Protein AF-A0A5J4E568-F1 (afdb_monomer)

pLDDT: mean 90.16, std 13.6, range [37.47, 97.44]

Nearest PDB structures (foldseek):
  7syc-assembly1_A  TM=9.018E-01  e=1.129E-05  Klebsiella pneumoniae subsp. pneumoniae
  7ww5-assembly1_A  TM=9.381E-01  e=2.488E-05  Escherichia coli
  3a6s-assembly3_A  TM=8.544E-01  e=8.127E-06  Escherichia coli K-12
  3a6s-assembly3_B  TM=8.595E-01  e=1.129E-05  Escherichia coli K-12
  3a6v-assembly3_B  TM=8.725E-01  e=3.237E-05  Escherichia coli K-12

Secondary structure (DSSP, 8-state):
-HHHHHHHHSEEEEEEEEEEEEEEE-SS-EEEEEEEEEEEEEE----SSS-------GGGGGGS---TTTHHHHHHHHHHHHHHH----

Sequence (89 aa):
MDRELREEIDILPAKARPFKQ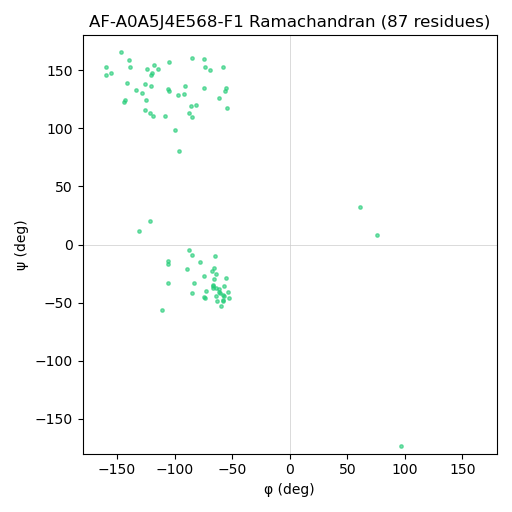VSHQYPDRNILLDVWEVISFKGKVTAREGQEVRWIAIDDLGKYQFPEADIPVMQAIANTATIKTEHPA

Foldseek 3Di:
DQVCCCQAFNKGQPDKDFDDWFWDDDPVDIDIDGDMGRPDIDGGGDGNPPDDDDDDDLVCPVVDDDPPRCVVVSVSSNVVVVVVVDDDD

Radius of gyration: 14.91 Å; Cα contacts (8 Å, |Δi|>4): 100; chains: 1; bounding box: 29×29×51 Å

Structure (mmCIF, N/CA/C/O backbone):
data_AF-A0A5J4E568-F1
#
_entry.id   AF-A0A5J4E568-F1
#
loop_
_ato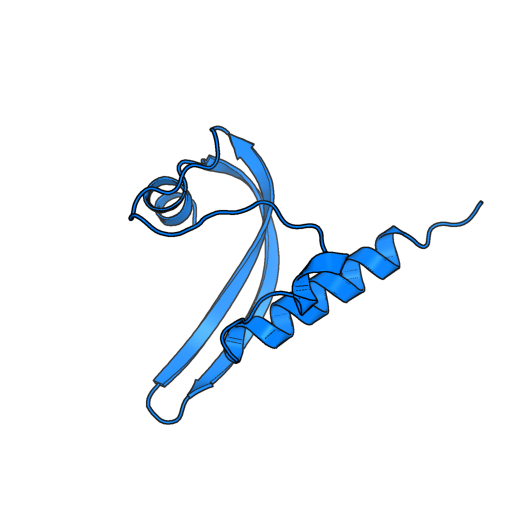m_site.group_PDB
_atom_site.id
_atom_site.type_symbol
_atom_site.label_atom_id
_atom_site.label_alt_id
_atom_site.label_comp_id
_atom_site.label_asym_id
_atom_site.label_entity_id
_atom_site.label_seq_id
_atom_site.pdbx_PDB_ins_code
_atom_site.Cartn_x
_atom_site.Cartn_y
_atom_site.Cartn_z
_atom_site.occupancy
_atom_si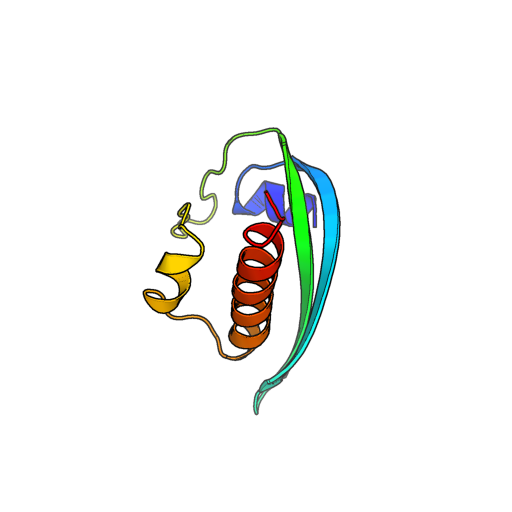te.B_iso_or_equiv
_atom_site.auth_seq_id
_atom_site.auth_comp_id
_atom_site.auth_asym_id
_atom_site.auth_atom_id
_atom_site.pdbx_PDB_model_num
ATOM 1 N N . MET A 1 1 ? 11.223 0.180 3.914 1.00 86.19 1 MET A N 1
ATOM 2 C CA . MET A 1 1 ? 10.655 -0.229 2.615 1.00 86.19 1 MET A CA 1
ATOM 3 C C . MET A 1 1 ? 11.377 -1.454 2.068 1.00 86.19 1 MET A C 1
ATOM 5 O O . MET A 1 1 ? 10.776 -2.513 2.084 1.00 86.19 1 MET A O 1
ATOM 9 N N . ASP A 1 2 ? 12.647 -1.356 1.660 1.00 91.50 2 ASP A N 1
ATOM 10 C CA . ASP A 1 2 ? 13.369 -2.477 1.025 1.00 91.50 2 ASP A CA 1
ATOM 11 C C . ASP A 1 2 ? 13.416 -3.753 1.873 1.00 91.50 2 ASP A C 1
ATOM 13 O O . ASP A 1 2 ? 13.163 -4.836 1.354 1.00 91.50 2 ASP A O 1
ATOM 17 N N . ARG A 1 3 ? 13.698 -3.622 3.178 1.00 95.06 3 ARG A N 1
ATOM 18 C CA . ARG A 1 3 ? 13.700 -4.753 4.117 1.00 95.06 3 ARG A CA 1
ATOM 19 C C . ARG A 1 3 ? 12.331 -5.440 4.178 1.00 95.06 3 ARG A C 1
ATOM 21 O O . ARG A 1 3 ? 12.265 -6.632 3.925 1.00 95.06 3 ARG A O 1
ATOM 28 N N . GLU A 1 4 ? 11.266 -4.678 4.425 1.00 93.69 4 GLU A N 1
ATOM 29 C CA . GLU A 1 4 ? 9.892 -5.198 4.531 1.00 93.69 4 GLU A CA 1
ATOM 30 C C . GLU A 1 4 ? 9.473 -5.939 3.249 1.00 93.69 4 GLU A C 1
ATOM 32 O O . GLU A 1 4 ? 9.049 -7.086 3.291 1.00 93.69 4 GLU A O 1
ATOM 37 N N . LEU A 1 5 ? 9.702 -5.345 2.070 1.00 93.69 5 LEU A N 1
ATOM 38 C CA . LEU A 1 5 ? 9.353 -5.977 0.790 1.00 93.69 5 LEU A CA 1
ATOM 39 C C . LEU A 1 5 ? 10.170 -7.246 0.505 1.00 93.69 5 LEU A C 1
ATOM 41 O O . LEU A 1 5 ? 9.685 -8.169 -0.160 1.00 93.69 5 LEU A O 1
ATOM 45 N N . ARG A 1 6 ? 11.406 -7.310 1.008 1.00 93.88 6 ARG A N 1
ATOM 46 C CA . ARG A 1 6 ? 12.254 -8.499 0.910 1.00 93.88 6 ARG A CA 1
ATOM 47 C C . ARG A 1 6 ? 11.783 -9.609 1.844 1.00 93.88 6 ARG A C 1
ATOM 49 O O . ARG A 1 6 ? 11.858 -10.774 1.443 1.00 93.88 6 ARG A O 1
ATOM 56 N N . GLU A 1 7 ? 11.374 -9.250 3.055 1.00 93.88 7 GLU A N 1
ATOM 57 C CA . GLU A 1 7 ? 10.929 -10.165 4.107 1.00 93.88 7 GLU A CA 1
ATOM 58 C C . GLU A 1 7 ? 9.539 -10.722 3.808 1.00 93.88 7 GLU A C 1
ATOM 60 O O . GLU A 1 7 ? 9.382 -11.937 3.856 1.00 93.88 7 GLU A O 1
ATOM 65 N N . GLU A 1 8 ? 8.588 -9.883 3.389 1.00 94.62 8 GLU A N 1
ATOM 66 C CA . GLU A 1 8 ? 7.189 -10.276 3.189 1.00 94.62 8 GLU A CA 1
ATOM 67 C C . GLU A 1 8 ? 6.914 -10.891 1.810 1.00 94.62 8 GLU A C 1
ATOM 69 O O . GLU A 1 8 ? 6.159 -11.863 1.717 1.00 94.62 8 GLU A O 1
ATOM 74 N N . ILE A 1 9 ? 7.492 -10.335 0.731 1.00 96.06 9 ILE A N 1
ATOM 75 C CA . ILE A 1 9 ? 7.121 -10.705 -0.651 1.00 96.06 9 ILE A CA 1
ATOM 76 C C . ILE A 1 9 ? 8.292 -11.036 -1.599 1.00 96.06 9 ILE A C 1
ATOM 78 O O . ILE A 1 9 ? 8.079 -11.185 -2.804 1.00 96.06 9 ILE A O 1
ATOM 82 N N . ASP A 1 10 ? 9.515 -11.198 -1.082 1.00 95.69 10 ASP A N 1
ATOM 83 C CA . ASP A 1 10 ? 10.707 -11.650 -1.833 1.00 95.69 10 ASP A CA 1
ATOM 84 C C . ASP A 1 10 ? 11.134 -10.736 -3.004 1.00 95.69 10 ASP A C 1
ATOM 86 O O . ASP A 1 10 ? 11.687 -11.206 -4.005 1.00 95.69 10 ASP A O 1
ATOM 90 N N . ILE A 1 11 ? 10.923 -9.415 -2.889 1.00 96.06 11 ILE A N 1
ATOM 91 C CA . ILE A 1 11 ? 11.381 -8.446 -3.904 1.00 96.06 11 ILE A CA 1
ATOM 92 C C . ILE A 1 11 ? 12.391 -7.437 -3.361 1.00 96.06 11 ILE A C 1
ATOM 94 O O . ILE A 1 11 ? 12.406 -7.104 -2.180 1.00 96.06 11 ILE A O 1
ATOM 98 N N . LEU A 1 12 ? 13.219 -6.910 -4.266 1.00 96.56 12 LEU A N 1
ATOM 99 C CA . LEU A 1 12 ? 14.096 -5.769 -4.013 1.00 96.56 12 LEU A CA 1
ATOM 100 C C . LEU A 1 12 ? 13.721 -4.617 -4.959 1.00 96.56 12 LEU A C 1
ATOM 102 O O . LEU A 1 12 ? 13.960 -4.742 -6.167 1.00 96.56 12 LEU A O 1
ATOM 106 N N . PRO A 1 13 ? 13.150 -3.505 -4.462 1.00 95.88 13 PRO A N 1
ATOM 107 C CA . PRO A 1 13 ? 12.847 -2.340 -5.287 1.00 95.88 13 PRO A CA 1
ATOM 108 C C . PRO A 1 13 ? 14.097 -1.811 -5.998 1.00 95.88 13 PRO A C 1
ATOM 110 O O . PRO A 1 13 ? 15.145 -1.627 -5.392 1.00 95.88 13 PRO A O 1
ATOM 113 N N . ALA A 1 14 ? 13.988 -1.558 -7.301 1.00 96.56 14 ALA A N 1
ATOM 114 C CA . ALA A 1 14 ? 15.042 -0.930 -8.102 1.00 96.56 14 ALA A CA 1
ATOM 115 C C . ALA A 1 14 ? 14.704 0.529 -8.435 1.00 96.56 14 ALA A C 1
ATOM 117 O O . ALA A 1 14 ? 15.590 1.377 -8.518 1.00 96.56 14 ALA A O 1
ATOM 118 N N . LYS A 1 15 ? 13.413 0.827 -8.618 1.00 97.00 15 LYS A N 1
ATOM 119 C CA . LYS A 1 15 ? 12.895 2.183 -8.810 1.00 97.00 15 LYS A CA 1
ATOM 120 C C . LYS A 1 15 ? 11.543 2.288 -8.125 1.00 97.00 15 LYS A C 1
ATOM 122 O O . LYS A 1 15 ? 10.631 1.537 -8.464 1.00 97.00 15 LYS A O 1
ATOM 127 N N . ALA A 1 16 ? 11.417 3.233 -7.206 1.00 96.75 16 ALA A N 1
ATOM 128 C CA . ALA A 1 16 ? 10.169 3.564 -6.539 1.00 96.75 16 ALA A CA 1
ATOM 129 C C . ALA A 1 16 ? 10.048 5.082 -6.388 1.00 96.75 16 ALA A C 1
ATOM 131 O O . ALA A 1 16 ? 11.052 5.797 -6.457 1.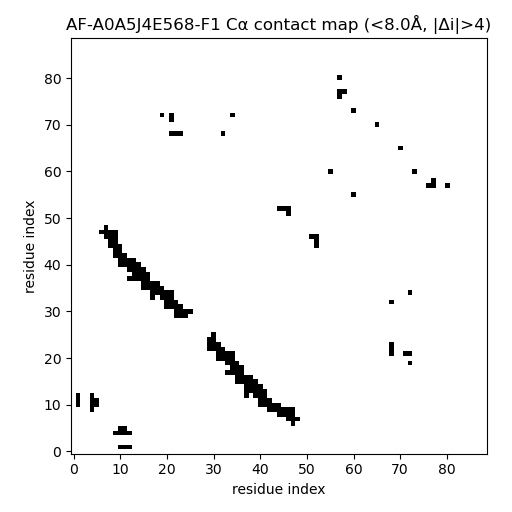00 96.75 16 ALA A O 1
ATOM 132 N N . ARG A 1 17 ? 8.827 5.576 -6.203 1.00 96.25 17 ARG A N 1
ATOM 133 C CA . ARG A 1 17 ? 8.576 6.985 -5.881 1.00 96.25 17 ARG A CA 1
ATOM 134 C C . ARG A 1 17 ? 7.479 7.112 -4.826 1.00 96.25 17 ARG A C 1
ATOM 136 O O . ARG A 1 17 ? 6.605 6.240 -4.786 1.00 96.25 17 ARG A O 1
ATOM 143 N N . PRO A 1 18 ? 7.485 8.186 -4.018 1.00 96.69 18 PRO A N 1
ATOM 144 C CA . PRO A 1 18 ? 6.360 8.490 -3.147 1.00 96.69 18 PRO A CA 1
ATOM 145 C C . PRO A 1 18 ? 5.081 8.590 -3.978 1.00 96.69 18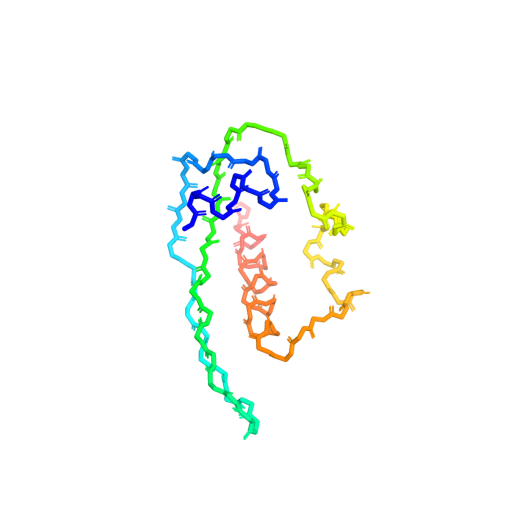 PRO A C 1
ATOM 147 O O . PRO A 1 18 ? 5.084 9.205 -5.049 1.00 96.69 18 PRO A O 1
ATOM 150 N N . PHE A 1 19 ? 4.007 7.975 -3.496 1.00 96.25 19 PHE A N 1
ATOM 151 C CA . PHE A 1 19 ? 2.703 8.024 -4.148 1.00 96.25 19 PHE A CA 1
ATOM 152 C C . PHE A 1 19 ? 1.715 8.845 -3.327 1.00 96.25 19 PHE A C 1
ATOM 154 O O . PHE A 1 19 ? 1.149 9.818 -3.827 1.00 96.25 19 PHE A O 1
ATOM 161 N N . LYS A 1 20 ? 1.513 8.476 -2.058 1.00 95.12 20 LYS A N 1
ATOM 162 C CA . LYS A 1 20 ? 0.530 9.130 -1.191 1.00 95.12 20 LYS A CA 1
ATOM 163 C C . LYS A 1 20 ? 0.852 8.874 0.275 1.00 95.12 20 LYS A C 1
ATOM 165 O O . LYS A 1 20 ? 1.264 7.779 0.630 1.00 95.12 20 LYS A O 1
ATOM 170 N N . GLN A 1 21 ? 0.572 9.854 1.125 1.00 97.12 21 GLN A N 1
ATOM 171 C CA . GLN A 1 21 ? 0.463 9.634 2.562 1.00 97.12 21 GLN A CA 1
ATOM 172 C C . GLN A 1 21 ? -1.003 9.683 2.979 1.00 97.12 21 GLN A C 1
ATOM 174 O O . GLN A 1 21 ? -1.745 10.571 2.548 1.00 97.12 21 GLN A O 1
ATOM 179 N N . VAL A 1 22 ? -1.425 8.714 3.787 1.00 96.69 22 VAL A N 1
ATOM 180 C CA . VAL A 1 22 ? -2.790 8.638 4.319 1.00 96.69 22 VAL A CA 1
ATOM 181 C C . VAL A 1 22 ? -2.708 8.543 5.829 1.00 96.69 22 VAL A C 1
ATOM 183 O O . VAL A 1 22 ? -2.190 7.571 6.368 1.00 96.69 22 VAL A O 1
ATOM 186 N N . SER A 1 23 ? -3.221 9.559 6.515 1.00 97.25 23 SER A N 1
ATOM 187 C CA . SER A 1 23 ? -3.448 9.478 7.953 1.00 97.25 23 SER A CA 1
ATOM 188 C C . SER A 1 23 ? -4.869 8.990 8.196 1.00 97.25 23 SER A C 1
ATOM 190 O O . SER A 1 23 ? -5.814 9.525 7.613 1.00 97.25 23 SER A O 1
ATOM 192 N N . HIS A 1 24 ? -5.010 7.974 9.039 1.00 97.44 24 HIS A N 1
ATOM 193 C CA . HIS A 1 24 ? -6.300 7.430 9.433 1.00 97.44 24 HIS A CA 1
ATOM 194 C C . HIS A 1 24 ? -6.333 7.245 10.951 1.00 97.44 24 HIS A C 1
ATOM 196 O O . HIS A 1 24 ? -5.383 6.731 11.547 1.00 97.44 24 HIS A O 1
ATOM 202 N N . GLN A 1 25 ? -7.422 7.690 11.573 1.00 97.38 25 GLN A N 1
ATOM 203 C CA . GLN A 1 25 ? -7.633 7.599 13.014 1.00 97.38 25 GLN A CA 1
ATOM 204 C C . GLN A 1 25 ? -8.702 6.547 13.284 1.00 97.38 25 GLN A C 1
ATOM 206 O O . GLN A 1 25 ? -9.872 6.758 12.973 1.00 97.38 25 GLN A O 1
ATOM 211 N N . TYR A 1 26 ? -8.289 5.424 13.860 1.00 95.31 26 TYR A N 1
ATOM 212 C CA . TYR A 1 26 ? -9.201 4.464 14.464 1.00 95.31 26 TYR A CA 1
ATOM 213 C C . TYR A 1 26 ? -9.503 4.886 15.910 1.00 95.31 26 TYR A C 1
ATOM 215 O O . TYR A 1 26 ? -8.720 5.631 16.506 1.00 95.31 26 TYR A O 1
ATOM 223 N N . PRO A 1 27 ? -10.596 4.393 16.521 1.00 96.69 27 PRO A N 1
ATOM 224 C CA . PRO A 1 27 ? -10.931 4.723 17.908 1.00 96.69 27 PRO A CA 1
ATOM 225 C C . PRO A 1 27 ? -9.819 4.414 18.924 1.00 96.69 27 PRO A C 1
ATOM 227 O O . PRO A 1 27 ? -9.731 5.073 19.957 1.00 96.69 27 PRO A O 1
ATOM 230 N N . ASP A 1 28 ? -8.983 3.414 18.645 1.00 96.69 28 ASP A N 1
ATOM 231 C CA . ASP A 1 28 ? -7.934 2.898 19.528 1.00 96.69 28 ASP A CA 1
ATOM 232 C C . ASP A 1 28 ? -6.509 3.295 19.108 1.00 96.69 28 ASP A C 1
ATOM 234 O O . ASP A 1 28 ? -5.580 3.187 19.912 1.00 96.69 28 ASP A O 1
ATOM 238 N N . ARG A 1 29 ? -6.304 3.738 17.860 1.00 95.25 29 ARG A N 1
ATOM 239 C CA . ARG A 1 29 ? -4.971 4.050 17.325 1.00 95.25 29 ARG A CA 1
ATOM 240 C C . ARG A 1 29 ? -5.012 4.979 16.122 1.00 95.25 29 ARG A C 1
ATOM 242 O O . ARG A 1 29 ? -5.915 4.931 15.296 1.00 95.25 29 ARG A O 1
ATOM 249 N N . ASN A 1 30 ? -3.928 5.722 15.948 1.00 96.31 30 ASN A N 1
ATOM 250 C CA . ASN A 1 30 ? -3.690 6.519 14.752 1.00 96.31 30 ASN A CA 1
ATOM 251 C C . ASN A 1 30 ? -2.637 5.834 13.893 1.00 96.31 30 ASN A C 1
ATOM 253 O O . ASN A 1 30 ? -1.583 5.447 14.400 1.00 96.31 30 ASN A O 1
ATOM 257 N N . ILE A 1 31 ? -2.909 5.715 12.597 1.00 96.44 31 ILE A N 1
ATOM 258 C CA . ILE A 1 31 ? -1.956 5.177 11.633 1.00 96.44 31 ILE A CA 1
ATOM 259 C C . ILE A 1 31 ? -1.632 6.214 10.560 1.00 96.44 31 ILE A C 1
ATOM 261 O O . ILE A 1 31 ? -2.463 7.045 10.183 1.00 96.44 31 ILE A O 1
ATOM 265 N N . LEU A 1 32 ? -0.397 6.156 10.075 1.00 97.06 32 LEU A N 1
ATOM 266 C CA . LEU A 1 32 ? 0.065 6.883 8.904 1.00 97.06 32 LEU A CA 1
ATOM 267 C C . LEU A 1 32 ? 0.577 5.853 7.904 1.00 97.06 32 LEU A C 1
ATOM 269 O O . LEU A 1 32 ? 1.576 5.183 8.159 1.00 97.06 32 LEU A O 1
ATOM 273 N N . LEU A 1 33 ? -0.113 5.732 6.777 1.00 96.94 33 LEU A N 1
ATOM 274 C CA . LEU A 1 33 ? 0.350 4.954 5.641 1.00 96.94 33 LEU A CA 1
ATOM 275 C C . LEU A 1 33 ? 1.253 5.841 4.790 1.00 96.94 33 LEU A C 1
ATOM 277 O O . LEU A 1 33 ? 0.804 6.865 4.273 1.00 96.94 33 LEU A O 1
ATOM 281 N N . ASP A 1 34 ? 2.509 5.434 4.640 1.00 96.62 34 ASP A N 1
ATOM 282 C CA . ASP A 1 34 ? 3.442 6.014 3.677 1.00 96.62 34 ASP A CA 1
ATOM 283 C C . ASP A 1 34 ? 3.497 5.110 2.442 1.00 96.62 34 ASP A C 1
ATOM 285 O O . ASP A 1 34 ? 4.132 4.055 2.449 1.00 96.62 34 ASP A O 1
ATOM 289 N N . VAL A 1 35 ? 2.751 5.481 1.399 1.00 96.06 35 VAL A N 1
ATOM 290 C CA . VAL A 1 35 ? 2.519 4.640 0.221 1.00 96.06 35 VAL A CA 1
ATOM 291 C C . VAL A 1 35 ? 3.474 5.022 -0.897 1.00 96.06 35 VAL A C 1
ATOM 293 O O . VAL A 1 35 ? 3.545 6.181 -1.319 1.00 96.06 35 VAL A O 1
ATOM 296 N N . TRP A 1 36 ? 4.152 4.012 -1.435 1.00 96.31 36 TRP A N 1
ATOM 297 C CA . TRP A 1 36 ? 5.139 4.142 -2.498 1.00 96.31 36 TRP A CA 1
ATOM 298 C C . TRP A 1 36 ? 4.733 3.326 -3.726 1.00 96.31 36 TRP A C 1
ATOM 300 O O . TRP A 1 36 ? 4.336 2.168 -3.613 1.00 96.31 36 TRP A O 1
ATOM 310 N N . GLU A 1 37 ? 4.882 3.910 -4.914 1.00 95.88 37 GLU A N 1
ATOM 311 C CA . GLU A 1 37 ? 4.723 3.195 -6.184 1.00 95.88 37 GLU A CA 1
ATOM 312 C C . GLU A 1 37 ? 6.070 2.570 -6.565 1.00 95.88 37 GLU A C 1
ATOM 314 O O . GLU A 1 37 ? 7.031 3.285 -6.869 1.00 95.88 37 GLU A O 1
ATOM 319 N N . VAL A 1 38 ? 6.147 1.237 -6.565 1.00 95.56 38 VAL A N 1
ATOM 320 C CA . VAL A 1 38 ? 7.313 0.498 -7.067 1.00 95.56 38 VAL A CA 1
ATOM 321 C C . VAL A 1 38 ? 7.175 0.329 -8.579 1.00 95.56 38 VAL A C 1
ATOM 323 O O . VAL A 1 38 ? 6.344 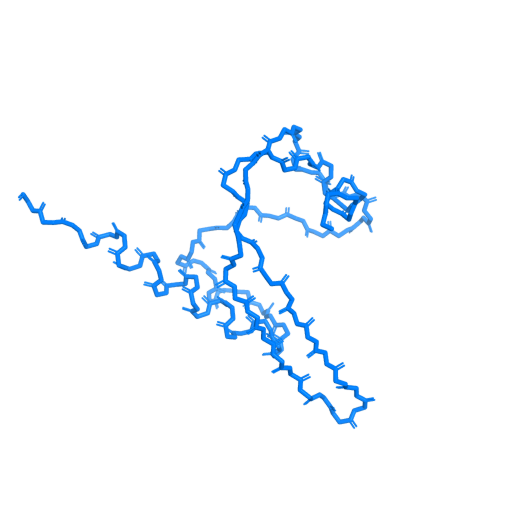-0.431 -9.062 1.00 95.56 38 VAL A O 1
ATOM 326 N N . ILE A 1 39 ? 8.012 1.039 -9.333 1.00 95.56 39 ILE A N 1
ATOM 327 C CA . ILE A 1 39 ? 7.998 1.067 -10.804 1.00 95.56 39 ILE A CA 1
ATOM 328 C C . ILE A 1 39 ? 8.766 -0.129 -11.382 1.00 95.56 39 ILE A C 1
ATOM 330 O O . ILE A 1 39 ? 8.433 -0.637 -12.448 1.00 95.56 39 ILE A O 1
ATOM 334 N N . SER A 1 40 ? 9.819 -0.574 -10.694 1.00 96.56 40 SER A N 1
ATOM 335 C CA . SER A 1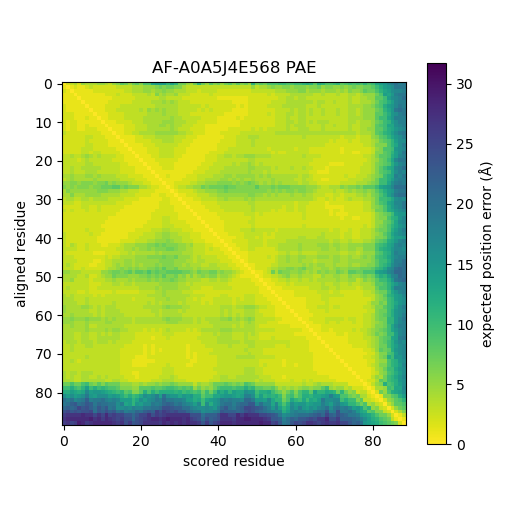 40 ? 10.581 -1.766 -11.075 1.00 96.56 40 SER A CA 1
ATOM 336 C C . SER A 1 40 ? 11.276 -2.373 -9.863 1.00 96.56 40 SER A C 1
ATOM 338 O O . SER A 1 40 ? 11.714 -1.635 -8.975 1.00 96.56 40 SER A O 1
ATOM 340 N N . PHE A 1 41 ? 11.429 -3.694 -9.851 1.00 96.94 41 PHE A N 1
ATOM 341 C CA . PHE A 1 41 ? 12.081 -4.450 -8.784 1.00 96.94 41 PHE A CA 1
ATOM 342 C C . PHE A 1 41 ? 12.813 -5.678 -9.342 1.00 96.94 41 PHE A C 1
ATOM 344 O O . PHE A 1 41 ? 12.611 -6.075 -10.490 1.00 96.94 41 PHE A O 1
ATOM 351 N N . LYS A 1 42 ? 13.678 -6.274 -8.519 1.00 96.75 42 LYS A N 1
ATOM 352 C CA . LYS A 1 42 ? 14.323 -7.571 -8.760 1.00 96.75 42 LYS A CA 1
ATOM 353 C C . LYS A 1 42 ? 13.681 -8.645 -7.882 1.00 96.75 42 LYS A C 1
ATOM 355 O O . LYS A 1 42 ? 13.160 -8.331 -6.815 1.00 96.75 42 LYS A O 1
ATOM 360 N N . GLY A 1 43 ? 13.800 -9.902 -8.298 1.00 94.56 43 GLY A N 1
ATOM 361 C CA . GLY A 1 43 ? 13.214 -11.049 -7.601 1.00 94.56 43 GLY A CA 1
ATOM 362 C C . GLY A 1 43 ? 11.867 -11.460 -8.192 1.00 94.56 43 GLY A C 1
ATOM 363 O O . GLY A 1 43 ? 11.450 -10.950 -9.234 1.00 94.56 43 GLY A O 1
ATOM 364 N N . LYS A 1 44 ? 11.202 -12.410 -7.536 1.00 93.31 44 LYS A N 1
ATOM 365 C CA . LYS A 1 44 ? 9.879 -12.899 -7.925 1.00 93.31 44 LYS A CA 1
ATOM 366 C C . LYS A 1 44 ? 8.960 -12.763 -6.724 1.00 93.31 44 LYS A C 1
ATOM 368 O O . LYS A 1 44 ? 9.247 -13.339 -5.682 1.00 93.31 44 LYS A O 1
ATOM 373 N N . VAL A 1 45 ? 7.842 -12.063 -6.910 1.00 94.56 45 VAL A N 1
ATOM 374 C CA . VAL A 1 45 ? 6.830 -11.907 -5.862 1.00 94.56 45 VAL A CA 1
ATOM 375 C C . VAL A 1 45 ? 6.404 -13.281 -5.349 1.00 94.56 45 VAL A C 1
ATOM 377 O O . VAL A 1 45 ? 5.881 -14.098 -6.112 1.00 94.56 45 VAL A O 1
ATOM 380 N N . THR A 1 46 ? 6.660 -13.519 -4.066 1.00 93.94 46 THR A N 1
ATOM 381 C CA . THR A 1 46 ? 6.386 -14.780 -3.376 1.00 93.94 46 THR A CA 1
ATOM 382 C C . THR A 1 46 ? 5.940 -14.461 -1.961 1.00 93.94 46 THR A C 1
ATOM 384 O O . THR A 1 46 ? 6.686 -13.811 -1.246 1.00 93.94 46 THR A O 1
ATOM 387 N N . ALA A 1 47 ? 4.771 -14.935 -1.535 1.00 94.12 47 ALA A N 1
ATOM 388 C CA . ALA A 1 47 ? 4.335 -14.783 -0.150 1.00 94.12 47 ALA A CA 1
ATOM 389 C C . ALA A 1 47 ? 5.300 -15.494 0.812 1.00 94.12 47 ALA A C 1
ATOM 391 O O . ALA A 1 47 ? 5.583 -16.684 0.640 1.00 94.12 47 ALA A O 1
ATOM 392 N N . ARG A 1 48 ? 5.818 -14.776 1.809 1.00 93.75 48 ARG A N 1
ATOM 393 C CA . ARG A 1 48 ? 6.818 -15.298 2.756 1.00 93.75 48 ARG A CA 1
ATOM 394 C C . ARG A 1 48 ? 6.275 -15.599 4.148 1.00 93.75 48 ARG A C 1
ATOM 396 O O . ARG A 1 48 ? 6.930 -16.329 4.885 1.00 93.75 48 ARG A O 1
ATOM 403 N N . GLU A 1 49 ? 5.080 -15.121 4.472 1.00 93.00 49 GLU A N 1
ATOM 404 C CA . GLU A 1 49 ? 4.459 -15.223 5.800 1.00 93.00 49 GLU A CA 1
ATOM 405 C C . GLU A 1 49 ? 3.102 -15.947 5.762 1.00 93.00 49 GLU A C 1
ATOM 407 O O . GLU A 1 49 ? 2.281 -15.828 6.666 1.00 93.00 49 GLU A O 1
ATOM 412 N N . GLY A 1 50 ? 2.847 -16.723 4.703 1.00 89.06 50 GLY A N 1
ATOM 413 C CA . GLY A 1 50 ? 1.590 -17.460 4.533 1.00 89.06 50 GLY A CA 1
ATOM 414 C C . GLY A 1 50 ? 0.398 -16.591 4.118 1.00 89.06 50 GLY A C 1
ATOM 415 O O . GLY A 1 50 ? -0.723 -17.093 4.064 1.00 89.06 50 GLY A O 1
ATOM 416 N N . GLN A 1 51 ? 0.630 -15.317 3.799 1.00 92.06 51 GLN A N 1
ATOM 417 C CA . GLN A 1 51 ? -0.379 -14.412 3.261 1.00 92.06 51 GLN A CA 1
ATOM 418 C C . GLN A 1 51 ? -0.710 -14.727 1.793 1.00 92.06 51 GLN A C 1
ATOM 420 O O . GLN A 1 51 ? 0.127 -15.228 1.041 1.00 92.06 51 GLN A O 1
ATOM 425 N N . GLU A 1 52 ? -1.927 -14.411 1.347 1.00 91.94 52 GLU A N 1
ATOM 426 C CA . GLU A 1 52 ? -2.241 -14.453 -0.084 1.00 91.94 52 GLU A CA 1
ATOM 427 C C . GLU A 1 52 ? -1.604 -13.246 -0.783 1.00 91.94 52 GLU A C 1
ATOM 429 O O . GLU A 1 52 ? -1.713 -12.113 -0.318 1.00 91.94 52 GLU A O 1
ATOM 434 N N . VAL A 1 53 ? -0.963 -13.485 -1.928 1.00 92.25 53 VAL A N 1
ATOM 435 C CA . VAL A 1 53 ? -0.467 -12.423 -2.808 1.00 92.25 53 VAL A CA 1
ATOM 436 C C . VAL A 1 53 ? -0.970 -12.679 -4.217 1.00 92.25 53 VAL A C 1
ATOM 438 O O . VAL A 1 53 ? -0.830 -13.782 -4.752 1.00 92.25 53 VAL A O 1
ATOM 441 N N . ARG A 1 54 ? -1.543 -11.644 -4.832 1.00 92.12 54 ARG A N 1
ATOM 442 C CA . ARG A 1 54 ? -2.158 -11.731 -6.153 1.00 92.12 54 ARG A CA 1
ATOM 443 C C . ARG A 1 54 ? -1.871 -10.484 -6.974 1.00 92.12 54 ARG A C 1
ATOM 445 O O . ARG A 1 54 ? -1.976 -9.365 -6.486 1.00 92.12 54 ARG A O 1
ATOM 452 N N . TRP A 1 55 ? -1.586 -10.697 -8.254 1.00 93.12 55 TRP A N 1
ATOM 453 C CA . TRP A 1 55 ? -1.656 -9.644 -9.258 1.00 93.12 55 TRP A CA 1
ATOM 454 C C . TRP A 1 55 ? -3.106 -9.464 -9.694 1.00 93.12 55 TRP A C 1
ATOM 456 O O . TRP A 1 55 ? -3.723 -10.408 -10.188 1.00 93.12 55 TRP A O 1
ATOM 466 N N . ILE A 1 56 ? -3.645 -8.264 -9.503 1.00 93.50 56 ILE A N 1
ATOM 467 C CA . ILE A 1 56 ? -5.020 -7.915 -9.870 1.00 93.50 56 ILE A CA 1
ATOM 468 C C . ILE A 1 56 ? -5.017 -6.759 -10.865 1.00 93.50 56 ILE A C 1
ATOM 470 O O . ILE A 1 56 ? -4.151 -5.883 -10.806 1.00 93.50 56 ILE A O 1
ATOM 474 N N . ALA A 1 57 ? -5.979 -6.766 -11.787 1.00 93.56 57 ALA A N 1
ATOM 475 C CA . ALA A 1 57 ? -6.229 -5.613 -12.638 1.00 93.56 57 ALA A CA 1
ATOM 476 C C . ALA A 1 57 ? -6.808 -4.464 -11.800 1.00 93.56 57 ALA A C 1
ATOM 478 O O . ALA A 1 57 ? -7.509 -4.697 -10.817 1.00 93.56 57 ALA A O 1
ATOM 479 N N . ILE A 1 58 ? -6.546 -3.220 -12.208 1.00 93.00 58 ILE A N 1
ATOM 480 C CA . ILE A 1 58 ? -7.071 -2.037 -11.507 1.00 93.00 58 ILE A CA 1
ATOM 481 C C . ILE A 1 58 ? -8.609 -2.037 -11.518 1.00 93.00 58 ILE A C 1
ATOM 483 O O . ILE A 1 58 ? -9.226 -1.757 -10.494 1.00 93.00 58 ILE A O 1
ATOM 487 N N . ASP A 1 59 ? -9.224 -2.462 -12.622 1.00 92.75 59 ASP A N 1
ATOM 488 C CA . ASP A 1 59 ? -10.686 -2.571 -12.751 1.00 92.75 59 ASP A CA 1
ATOM 489 C C . ASP A 1 59 ? -11.295 -3.630 -11.815 1.00 92.75 59 ASP A C 1
ATOM 491 O O . ASP A 1 59 ? -12.479 -3.578 -11.483 1.00 92.75 59 ASP A O 1
ATOM 495 N N . ASP A 1 60 ? -10.480 -4.577 -11.345 1.00 94.25 60 ASP A N 1
ATOM 496 C CA . ASP A 1 60 ? -10.900 -5.611 -10.405 1.00 94.25 60 ASP A CA 1
ATOM 497 C C . ASP A 1 60 ? -10.779 -5.174 -8.940 1.00 94.25 60 ASP A C 1
ATOM 499 O O . ASP A 1 60 ? -11.215 -5.922 -8.065 1.00 94.25 60 ASP A O 1
ATOM 503 N N . LEU A 1 61 ? -10.240 -3.982 -8.637 1.00 92.00 61 LEU A N 1
ATOM 504 C CA . LEU A 1 61 ? -10.072 -3.507 -7.255 1.00 92.00 61 LEU A CA 1
ATOM 505 C C . LEU A 1 61 ? -11.383 -3.557 -6.462 1.00 92.00 61 LEU A C 1
ATOM 507 O 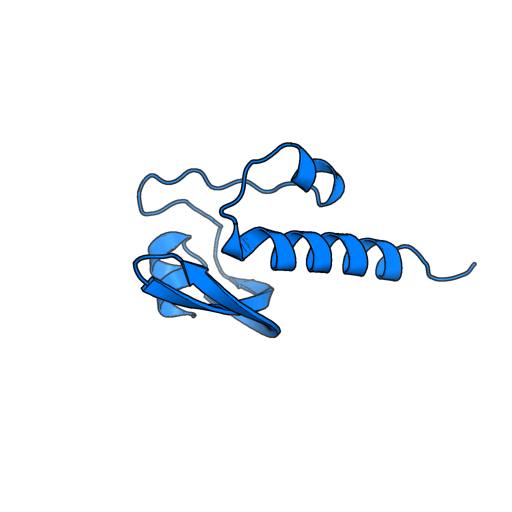O . LEU A 1 61 ? -11.391 -4.006 -5.320 1.00 92.00 61 LEU A O 1
ATOM 511 N N . GLY A 1 62 ? -12.508 -3.186 -7.080 1.00 90.62 62 GLY A N 1
ATOM 512 C CA . GLY A 1 62 ? -13.826 -3.206 -6.433 1.00 90.62 62 GLY A CA 1
ATOM 513 C C . GLY A 1 62 ? -14.338 -4.601 -6.045 1.00 90.62 62 GLY A C 1
ATOM 514 O O . GLY A 1 62 ? -15.339 -4.703 -5.340 1.00 90.62 62 GLY A O 1
ATOM 515 N N . LYS A 1 63 ? -13.674 -5.677 -6.487 1.00 94.31 63 LYS A N 1
ATOM 516 C CA . LYS A 1 63 ? -14.016 -7.063 -6.130 1.00 94.31 63 LYS A CA 1
ATOM 517 C C . LYS A 1 63 ? -13.398 -7.509 -4.800 1.00 94.31 63 LYS A C 1
ATOM 519 O O . LYS A 1 63 ? -13.737 -8.590 -4.324 1.00 94.31 63 LYS A O 1
ATOM 524 N N . TYR A 1 64 ? -12.506 -6.710 -4.214 1.00 93.38 64 TYR A N 1
ATOM 525 C CA . TYR A 1 64 ? -11.795 -7.034 -2.979 1.00 93.38 64 TYR A CA 1
ATOM 526 C C . TYR A 1 64 ? -12.187 -6.083 -1.850 1.00 93.38 64 TYR A C 1
ATOM 528 O O . TYR A 1 64 ? -12.546 -4.927 -2.071 1.00 93.38 64 TYR A O 1
ATOM 536 N N . GLN A 1 65 ? -12.110 -6.587 -0.621 1.00 93.62 65 GLN A N 1
ATOM 537 C CA . GLN A 1 65 ? -12.273 -5.777 0.578 1.00 93.62 65 GLN A CA 1
ATOM 538 C C . GLN A 1 65 ? -10.912 -5.261 1.033 1.00 93.62 65 GLN A C 1
ATOM 540 O O . GLN A 1 65 ? -9.940 -6.013 1.076 1.00 93.62 65 GLN A O 1
ATOM 545 N N . PHE A 1 66 ? -10.869 -3.986 1.401 1.00 93.56 66 PHE A N 1
ATOM 546 C CA . PHE A 1 66 ? -9.685 -3.329 1.935 1.00 93.56 66 PHE A CA 1
ATOM 547 C C . PHE A 1 66 ? -10.010 -2.722 3.301 1.00 93.56 66 PHE A C 1
ATOM 549 O O . PHE A 1 66 ? -11.164 -2.335 3.524 1.00 93.56 66 PHE A O 1
ATOM 556 N N . PRO A 1 67 ? -9.027 -2.604 4.208 1.00 94.62 67 PRO A N 1
ATOM 557 C CA . PRO A 1 67 ? -9.204 -1.825 5.426 1.00 94.62 67 PRO A CA 1
ATOM 558 C C . PRO A 1 67 ? -9.570 -0.370 5.103 1.00 94.62 67 PRO A C 1
ATOM 560 O O . PRO A 1 67 ? -9.197 0.166 4.058 1.00 94.62 67 PRO A O 1
ATOM 563 N N . GLU A 1 68 ? -10.282 0.295 6.013 1.00 95.19 68 GLU A N 1
ATOM 564 C CA . GLU A 1 68 ? -10.790 1.658 5.790 1.00 95.19 68 GLU A CA 1
ATOM 565 C C . GLU A 1 68 ? -9.677 2.664 5.459 1.00 95.19 68 GLU A C 1
ATOM 567 O O . GLU A 1 68 ? -9.859 3.551 4.623 1.00 95.19 68 GLU A O 1
ATOM 572 N N . ALA A 1 69 ? -8.502 2.498 6.068 1.00 95.88 69 ALA A N 1
ATOM 573 C CA . ALA A 1 69 ? -7.340 3.345 5.819 1.00 95.88 69 ALA A CA 1
ATOM 574 C C . ALA A 1 69 ? -6.738 3.194 4.411 1.00 95.88 69 ALA A C 1
ATOM 576 O O . ALA A 1 69 ? -6.089 4.121 3.925 1.00 95.88 69 ALA A O 1
ATOM 577 N N . ASP A 1 70 ? -6.970 2.065 3.744 1.00 96.31 70 ASP A N 1
ATOM 578 C CA . ASP A 1 70 ? -6.431 1.747 2.420 1.00 96.31 70 ASP A CA 1
ATOM 579 C C . ASP A 1 70 ? -7.353 2.237 1.291 1.00 96.31 70 ASP A C 1
ATOM 581 O O . ASP A 1 70 ? -6.899 2.481 0.170 1.00 96.31 70 ASP A O 1
ATOM 585 N N . ILE A 1 71 ? -8.643 2.459 1.577 1.00 95.50 71 ILE A N 1
ATOM 586 C CA . ILE A 1 71 ? -9.641 2.918 0.594 1.00 95.50 71 ILE A CA 1
ATOM 587 C C . ILE A 1 71 ? -9.198 4.186 -0.166 1.00 95.50 71 ILE A C 1
ATOM 589 O O . ILE A 1 71 ? -9.283 4.189 -1.400 1.00 95.50 71 ILE A O 1
ATOM 593 N N . PRO A 1 72 ? -8.658 5.242 0.483 1.00 94.81 72 PRO A N 1
ATOM 594 C CA . PRO A 1 72 ? -8.190 6.434 -0.229 1.00 94.81 72 PRO A CA 1
ATOM 595 C C . PRO A 1 72 ? -7.016 6.161 -1.179 1.00 94.81 72 PRO A C 1
ATOM 597 O O . PRO A 1 72 ? -6.804 6.910 -2.136 1.00 94.81 72 PRO A O 1
ATOM 600 N N . VAL A 1 73 ? -6.230 5.113 -0.914 1.00 95.06 73 VAL A N 1
ATOM 601 C CA . VAL A 1 73 ? -5.131 4.678 -1.784 1.00 95.06 73 VAL A CA 1
ATOM 602 C C . VAL A 1 73 ? -5.701 3.995 -3.024 1.00 95.06 73 VAL A C 1
ATOM 604 O O . VAL A 1 73 ? -5.314 4.347 -4.138 1.00 95.06 73 VAL A O 1
ATOM 607 N N . MET A 1 74 ? -6.669 3.090 -2.849 1.00 95.19 74 MET A N 1
ATOM 608 C CA . MET A 1 74 ? -7.308 2.373 -3.960 1.00 95.19 74 MET A CA 1
ATOM 609 C C . MET A 1 74 ? -8.011 3.331 -4.928 1.00 95.19 74 MET A C 1
ATOM 611 O O . MET A 1 74 ? -7.846 3.221 -6.142 1.00 95.19 74 MET A O 1
ATOM 615 N N . GLN A 1 75 ? -8.713 4.339 -4.400 1.00 93.56 75 GLN A N 1
ATOM 616 C CA . GLN A 1 75 ? -9.333 5.393 -5.212 1.00 93.56 75 GLN A CA 1
ATOM 617 C C . GLN A 1 75 ? -8.297 6.193 -6.016 1.00 93.56 75 GLN A C 1
ATOM 619 O O . GLN A 1 75 ? -8.510 6.491 -7.190 1.00 93.56 75 GLN A O 1
ATOM 624 N N . ALA A 1 76 ? -7.148 6.520 -5.415 1.00 93.44 76 ALA A N 1
ATOM 625 C CA . ALA A 1 76 ? -6.081 7.239 -6.109 1.00 93.44 76 ALA A CA 1
ATOM 626 C C . ALA A 1 76 ? -5.445 6.401 -7.234 1.00 93.44 76 ALA A C 1
ATOM 628 O O . ALA A 1 76 ? -5.123 6.946 -8.295 1.00 93.44 76 ALA A O 1
ATOM 629 N N . ILE A 1 77 ? -5.285 5.088 -7.023 1.00 93.31 77 ILE A N 1
ATOM 630 C CA . ILE A 1 77 ? -4.787 4.153 -8.043 1.00 93.31 77 ILE A CA 1
ATOM 631 C C . ILE A 1 77 ? -5.765 4.091 -9.222 1.00 93.31 77 ILE A C 1
ATOM 633 O O . ILE A 1 77 ? -5.339 4.277 -10.364 1.00 93.31 77 ILE A O 1
ATOM 637 N N . ALA A 1 78 ? -7.061 3.912 -8.947 1.00 91.25 78 ALA A N 1
ATOM 638 C CA . ALA A 1 78 ? -8.100 3.874 -9.976 1.00 91.25 78 ALA A CA 1
ATOM 639 C C . ALA A 1 78 ? -8.119 5.165 -10.816 1.00 91.25 78 ALA A C 1
ATOM 641 O O . ALA A 1 78 ? -8.018 5.105 -12.039 1.00 91.25 78 ALA A O 1
ATOM 642 N N . ASN A 1 79 ? -8.113 6.334 -10.168 1.00 88.62 79 ASN A N 1
ATOM 643 C CA . ASN A 1 79 ? -8.126 7.627 -10.863 1.00 88.62 79 ASN A CA 1
ATOM 644 C C . ASN A 1 79 ? -6.866 7.859 -11.716 1.00 88.62 79 ASN A C 1
ATOM 646 O O . ASN A 1 79 ? -6.939 8.428 -12.804 1.00 88.62 79 ASN A O 1
ATOM 650 N N . THR A 1 80 ? -5.695 7.420 -11.241 1.00 81.56 80 THR A N 1
ATOM 651 C CA . THR A 1 80 ? -4.436 7.565 -11.995 1.00 81.56 80 THR A CA 1
ATOM 652 C C . THR A 1 80 ? -4.440 6.707 -13.259 1.00 81.56 80 THR A C 1
ATOM 654 O O . THR A 1 80 ? -3.886 7.118 -14.281 1.00 81.56 80 THR A O 1
ATOM 657 N N . ALA A 1 81 ? -5.052 5.521 -13.205 1.00 73.88 81 ALA A N 1
ATOM 658 C CA . ALA A 1 81 ? -5.191 4.653 -14.368 1.00 73.88 81 ALA A CA 1
ATOM 659 C C . ALA A 1 81 ? -6.065 5.299 -15.449 1.00 73.88 81 ALA A C 1
ATOM 661 O O . ALA A 1 81 ? -5.645 5.330 -16.603 1.00 73.88 81 ALA A O 1
ATOM 662 N N . THR A 1 82 ? -7.192 5.905 -15.057 1.00 63.88 82 THR A N 1
ATOM 663 C CA . THR A 1 82 ? -8.094 6.630 -15.968 1.00 63.88 82 THR A CA 1
ATOM 664 C 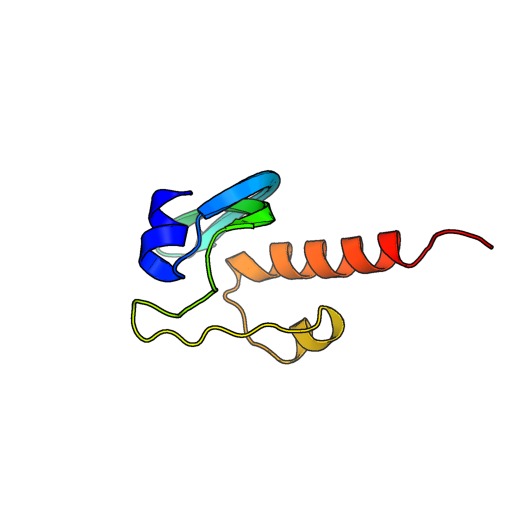C . THR A 1 82 ? -7.372 7.765 -16.702 1.00 63.88 82 THR A C 1
ATOM 666 O O . THR A 1 82 ? -7.474 7.877 -17.920 1.00 63.88 82 THR A O 1
ATOM 669 N N . ILE A 1 83 ? -6.539 8.539 -15.997 1.00 58.22 83 ILE A N 1
ATOM 670 C CA . ILE A 1 83 ? -5.756 9.632 -16.604 1.00 58.22 83 ILE A CA 1
ATOM 671 C C . ILE A 1 83 ? -4.696 9.097 -17.584 1.00 58.22 83 ILE A C 1
ATOM 673 O O . ILE A 1 83 ? -4.425 9.727 -18.602 1.00 58.22 83 ILE A O 1
ATOM 677 N N . LYS A 1 84 ? -4.083 7.934 -17.314 1.00 59.00 84 LYS A N 1
ATOM 678 C CA . LYS A 1 84 ? -3.091 7.329 -18.225 1.00 59.00 84 LYS A CA 1
ATOM 679 C C . LYS A 1 84 ? -3.724 6.708 -19.475 1.00 59.00 84 LYS A C 1
ATOM 681 O O . LYS A 1 84 ? -3.045 6.624 -20.495 1.00 59.00 84 LYS A O 1
ATOM 686 N N . THR A 1 85 ? -4.982 6.271 -19.410 1.00 53.53 85 THR A N 1
ATOM 687 C CA . THR A 1 85 ? -5.731 5.780 -20.582 1.00 53.53 85 THR A CA 1
ATOM 688 C C . THR A 1 85 ? -6.259 6.904 -21.475 1.00 53.53 85 THR A C 1
ATOM 690 O O . THR A 1 85 ? -6.593 6.653 -22.630 1.00 53.53 85 THR A O 1
ATOM 693 N N . GLU A 1 86 ? -6.280 8.142 -20.982 1.00 42.53 86 GLU A N 1
ATOM 694 C CA . GLU A 1 86 ? -6.637 9.339 -21.741 1.00 42.53 86 GLU A CA 1
ATOM 695 C C . GLU A 1 86 ? -5.364 10.040 -22.265 1.00 42.53 86 GLU A C 1
ATOM 697 O O . GLU A 1 86 ? -4.872 11.019 -21.704 1.00 42.53 86 GLU A O 1
ATOM 702 N N . HIS A 1 87 ? -4.799 9.537 -23.368 1.00 37.47 87 HIS A N 1
ATOM 703 C CA . HIS A 1 87 ? -3.932 10.342 -24.240 1.00 37.47 87 HIS A CA 1
ATOM 704 C C . HIS A 1 87 ? -4.458 10.297 -25.685 1.00 37.47 87 HIS A C 1
ATOM 706 O O . HIS A 1 87 ? -4.915 9.238 -26.119 1.00 37.47 87 HIS A O 1
ATOM 712 N N . PRO A 1 88 ? -4.465 11.444 -26.396 1.00 41.69 88 PRO A N 1
ATOM 713 C CA . PRO A 1 88 ? -5.231 11.656 -27.618 1.00 41.69 88 PRO A CA 1
ATOM 714 C C . PRO A 1 88 ? -4.610 10.943 -28.825 1.00 41.69 88 PRO A C 1
ATOM 716 O O . PRO A 1 88 ? -3.428 10.599 -28.812 1.00 41.69 88 PRO A O 1
ATOM 719 N N . ALA A 1 89 ? -5.456 10.735 -29.837 1.00 37.59 89 ALA A N 1
ATOM 720 C CA . ALA A 1 89 ? -5.120 10.203 -31.157 1.00 37.59 89 ALA A CA 1
ATOM 721 C C . ALA A 1 89 ? -3.922 10.897 -31.823 1.00 37.59 89 ALA A C 1
ATOM 723 O O . ALA A 1 89 ? -3.751 12.121 -31.612 1.00 37.59 89 ALA A O 1
#

Mean predicted aligned error: 5.2 Å

Solvent-accessible surface area (backbone atoms only — not comparable to full-atom values): 5662 Å² total; per-residue (Å²): 107,58,66,58,40,38,61,46,29,41,29,42,75,74,38,68,44,86,67,50,77,42,79,38,78,53,101,89,50,77,48,73,48,81,40,65,46,72,80,39,63,46,78,59,86,38,62,59,78,82,54,90,76,80,93,75,58,72,89,51,52,85,80,56,90,70,58,81,71,47,49,71,54,54,53,51,53,49,54,52,50,55,56,70,71,65,68,83,135